Protein AF-A0A5N9GVP5-F1 (afdb_monomer_lite)

pLDDT: mean 80.56, std 13.74, range [31.98, 97.44]

Foldseek 3Di:
DPDDPDDPDDDPPDDDDPVCVVVVVVVVVVVVQVVCVVVVNHDPCVPPVLVVQFDDDDDDDPDPDPVVCCVVPVVSVDGDGD

Radius of gyration: 18.17 Å; chains: 1; bounding box: 39×24×46 Å

Sequence (82 aa):
MTLSMGLISNREGEHLGTSDKAIITARRRLIQMARDLQEGIEPYAATHGDLYKVRGIDFIAPEHDFFDFLESHGELGVAQTY

Structure (mmCIF, N/CA/C/O backbone):
data_AF-A0A5N9GVP5-F1
#
_entry.id   AF-A0A5N9GVP5-F1
#
loop_
_atom_site.group_PDB
_atom_site.id
_atom_site.type_symbol
_atom_site.label_atom_id
_atom_site.label_alt_id
_atom_site.label_comp_id
_atom_site.label_asym_id
_atom_site.label_entity_id
_atom_site.label_seq_id
_atom_site.pdbx_PDB_ins_code
_atom_site.Cartn_x
_atom_site.Cartn_y
_atom_site.Cartn_z
_atom_site.occupancy
_atom_site.B_iso_or_equiv
_atom_site.auth_seq_id
_atom_site.auth_comp_id
_atom_site.auth_asym_id
_atom_site.auth_atom_id
_atom_site.pdbx_PDB_model_num
ATOM 1 N N . MET A 1 1 ? 20.585 -7.875 2.872 1.00 31.98 1 MET A N 1
ATOM 2 C CA . MET A 1 1 ? 19.624 -8.175 3.952 1.00 31.98 1 MET A CA 1
ATOM 3 C C . MET A 1 1 ? 18.643 -7.018 4.036 1.00 31.98 1 MET A C 1
ATOM 5 O O . MET A 1 1 ? 19.029 -5.943 4.472 1.00 31.98 1 MET A O 1
ATOM 9 N N . THR A 1 2 ? 17.418 -7.188 3.551 1.00 39.81 2 THR A N 1
ATOM 10 C CA . THR A 1 2 ? 16.341 -6.209 3.738 1.00 39.81 2 THR A CA 1
ATOM 11 C C . THR A 1 2 ? 15.809 -6.385 5.153 1.00 39.81 2 THR A C 1
ATOM 13 O O . THR A 1 2 ? 15.048 -7.308 5.431 1.00 39.81 2 THR A O 1
ATOM 16 N N . LEU A 1 3 ? 16.267 -5.546 6.081 1.00 41.38 3 LEU A N 1
ATOM 17 C CA . LEU A 1 3 ? 15.625 -5.437 7.386 1.00 41.38 3 LEU A CA 1
ATOM 18 C C . LEU A 1 3 ? 14.218 -4.888 7.133 1.00 41.38 3 LEU A C 1
ATOM 20 O O . LEU A 1 3 ? 14.066 -3.796 6.586 1.00 41.38 3 LEU A O 1
ATOM 24 N N . SER A 1 4 ? 13.185 -5.664 7.467 1.00 59.62 4 SER A N 1
ATOM 25 C CA . SER A 1 4 ? 11.826 -5.128 7.489 1.00 59.62 4 SER A CA 1
ATOM 26 C C . SER A 1 4 ? 11.766 -3.997 8.520 1.00 59.62 4 SER A C 1
ATOM 28 O O . SER A 1 4 ? 12.586 -3.932 9.438 1.00 59.62 4 SER A O 1
ATOM 30 N N . MET A 1 5 ? 10.790 -3.100 8.393 1.00 65.94 5 MET A N 1
ATOM 31 C CA . MET A 1 5 ? 10.612 -1.959 9.298 1.00 65.94 5 MET A CA 1
ATOM 32 C C . MET A 1 5 ? 10.342 -2.351 10.766 1.00 65.94 5 MET A C 1
ATOM 34 O O . MET A 1 5 ? 10.072 -1.465 11.563 1.00 65.94 5 MET A O 1
ATOM 38 N N . GLY A 1 6 ? 10.440 -3.620 11.168 1.00 64.75 6 GLY A N 1
ATOM 39 C CA . GLY A 1 6 ? 10.221 -4.061 12.543 1.00 64.75 6 GLY A CA 1
ATOM 40 C C .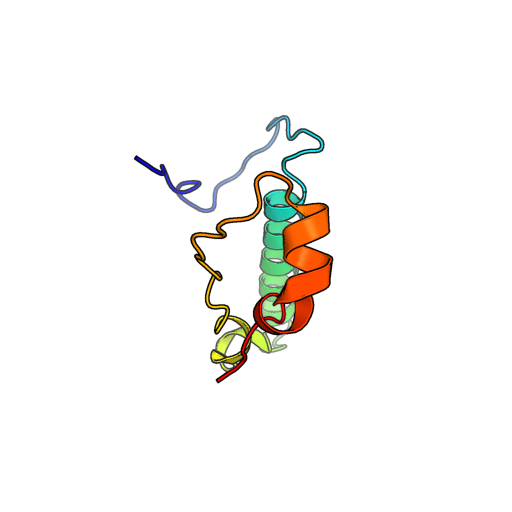 GLY A 1 6 ? 8.751 -3.981 12.956 1.00 64.75 6 GLY A C 1
ATOM 41 O O . GLY A 1 6 ? 7.855 -3.846 12.124 1.00 64.75 6 GLY A O 1
ATOM 42 N N . LEU A 1 7 ? 8.499 -4.098 14.259 1.00 63.12 7 LEU A N 1
ATOM 43 C CA . LEU A 1 7 ? 7.149 -4.072 14.823 1.00 63.12 7 LEU A CA 1
ATOM 44 C C . LEU A 1 7 ? 6.458 -2.716 14.583 1.00 63.12 7 LEU A C 1
ATOM 46 O O . LEU A 1 7 ? 7.105 -1.663 14.520 1.00 63.12 7 LEU A O 1
ATOM 50 N N . ILE A 1 8 ? 5.124 -2.744 14.494 1.00 67.88 8 ILE A N 1
ATOM 51 C CA . ILE A 1 8 ? 4.299 -1.534 14.558 1.00 67.88 8 ILE A CA 1
ATOM 52 C C . ILE A 1 8 ? 4.400 -1.006 15.992 1.00 67.88 8 ILE A C 1
ATOM 54 O O . ILE A 1 8 ? 3.836 -1.581 16.919 1.00 67.88 8 ILE A O 1
ATOM 58 N N . SER A 1 9 ? 5.169 0.062 16.174 1.00 76.56 9 SER A N 1
ATOM 59 C CA . SER A 1 9 ? 5.460 0.678 17.468 1.00 76.56 9 SER A CA 1
ATOM 60 C C . SER A 1 9 ? 5.246 2.186 17.402 1.00 76.56 9 SER A C 1
ATOM 62 O O . SER A 1 9 ? 5.153 2.762 16.315 1.00 76.56 9 SER A O 1
ATOM 64 N N . ASN A 1 10 ? 5.232 2.844 18.564 1.00 76.44 10 ASN A N 1
ATOM 65 C CA . ASN A 1 10 ? 5.399 4.293 18.611 1.00 76.44 10 ASN A CA 1
ATOM 66 C C . ASN A 1 10 ? 6.744 4.678 17.954 1.00 76.44 10 ASN A C 1
ATOM 68 O O . ASN A 1 10 ? 7.753 4.002 18.168 1.00 76.44 10 ASN A O 1
ATOM 72 N N . ARG A 1 11 ? 6.728 5.723 17.120 1.00 80.50 11 ARG A N 1
ATOM 73 C CA . ARG A 1 11 ? 7.861 6.240 16.326 1.00 80.50 11 ARG A CA 1
ATOM 74 C C . ARG A 1 11 ? 7.926 7.764 16.355 1.00 80.50 11 ARG A C 1
ATOM 76 O O . ARG A 1 11 ? 8.320 8.409 15.386 1.00 80.50 11 ARG A O 1
ATOM 83 N N . GLU A 1 12 ? 7.475 8.340 17.459 1.00 79.88 12 GLU A N 1
ATOM 84 C CA . GLU A 1 12 ? 7.624 9.762 17.728 1.00 79.88 12 GLU A CA 1
ATOM 85 C C . GLU A 1 12 ? 9.096 10.186 17.568 1.00 79.88 12 GLU A C 1
ATOM 87 O O . GLU A 1 12 ? 10.000 9.527 18.079 1.00 79.88 12 GLU A O 1
ATOM 92 N N . GLY A 1 13 ? 9.339 11.247 16.794 1.00 82.25 13 GLY A N 1
ATOM 93 C CA . GLY A 1 13 ? 10.689 11.728 16.480 1.00 82.25 13 GLY A CA 1
ATOM 94 C C . GLY A 1 13 ? 11.397 11.035 15.306 1.00 82.25 13 GLY A C 1
ATOM 95 O O . GLY A 1 13 ? 12.539 11.377 15.015 1.00 82.25 13 GLY A O 1
ATOM 96 N N . GLU A 1 14 ? 10.762 10.095 14.596 1.00 87.69 14 GLU A N 1
ATOM 97 C CA . GLU A 1 14 ? 11.346 9.525 13.372 1.00 87.69 14 GLU A CA 1
ATOM 98 C C . GLU A 1 14 ? 11.414 10.582 12.252 1.00 87.69 14 GLU A C 1
ATOM 100 O O . GLU A 1 14 ? 10.404 11.165 11.850 1.00 87.69 14 GLU A O 1
ATOM 105 N N . HIS A 1 15 ? 12.618 10.818 11.725 1.00 89.25 15 HIS A N 1
ATOM 106 C CA . HIS A 1 15 ? 12.862 11.771 10.643 1.00 89.25 15 HIS A CA 1
ATOM 107 C C . HIS A 1 15 ? 12.810 11.069 9.283 1.00 89.25 15 HIS A C 1
ATOM 109 O O . HIS A 1 15 ? 13.794 10.479 8.845 1.00 89.25 15 HIS A O 1
ATOM 115 N N . LEU A 1 16 ? 11.656 11.141 8.618 1.00 88.00 16 LEU A N 1
ATOM 116 C CA . LEU A 1 16 ? 11.456 10.594 7.274 1.00 88.00 16 LEU A CA 1
ATOM 117 C C . LEU A 1 16 ? 11.752 11.651 6.201 1.00 88.00 16 LEU A C 1
ATOM 119 O O . LEU A 1 16 ? 11.272 12.785 6.280 1.00 88.00 16 LEU A O 1
ATOM 123 N N . GLY A 1 17 ? 12.538 11.268 5.199 1.00 89.69 17 GLY A N 1
ATOM 124 C CA . GLY A 1 17 ? 12.887 12.094 4.049 1.00 89.69 17 GLY A CA 1
ATOM 125 C C . GLY A 1 17 ? 11.874 11.989 2.906 1.00 89.69 17 GLY A C 1
ATOM 126 O O . GLY A 1 17 ? 10.880 11.264 2.964 1.00 89.69 17 GLY A O 1
ATOM 127 N N . THR A 1 18 ? 12.138 12.700 1.810 1.00 89.38 18 THR A N 1
ATOM 128 C CA . THR A 1 18 ? 11.283 12.684 0.608 1.00 89.38 18 THR A CA 1
ATOM 129 C C . THR A 1 18 ? 11.198 11.299 -0.042 1.00 89.38 18 THR A C 1
ATOM 131 O O . THR A 1 18 ? 10.139 10.925 -0.551 1.00 89.38 18 THR A O 1
ATOM 134 N N . SER A 1 19 ? 12.276 10.514 0.030 1.00 89.25 19 SER A N 1
ATOM 135 C CA . SER A 1 19 ? 12.339 9.137 -0.476 1.00 89.25 19 SER A CA 1
ATOM 136 C C . SER A 1 19 ? 11.447 8.157 0.300 1.00 89.25 19 SER A C 1
ATOM 138 O O . SER A 1 19 ? 11.052 7.130 -0.245 1.00 89.25 19 SER A O 1
ATOM 140 N N . ASP A 1 20 ? 11.032 8.488 1.528 1.00 88.38 20 ASP A N 1
ATOM 141 C CA . ASP A 1 20 ? 10.224 7.612 2.393 1.00 88.38 20 ASP A CA 1
ATOM 142 C C . ASP A 1 20 ? 8.710 7.714 2.131 1.00 88.38 20 ASP A C 1
ATOM 144 O O . ASP A 1 20 ? 7.879 7.232 2.910 1.00 88.38 20 ASP A O 1
ATOM 148 N N . LYS A 1 21 ? 8.310 8.330 1.013 1.00 90.12 21 LYS A N 1
ATOM 149 C CA . LYS A 1 21 ? 6.903 8.576 0.658 1.00 90.12 21 LYS A CA 1
ATOM 150 C C . LYS A 1 21 ? 6.037 7.312 0.697 1.00 90.12 21 LYS A C 1
ATOM 152 O O . LYS A 1 21 ? 4.876 7.377 1.116 1.00 90.12 21 LYS A O 1
ATOM 157 N N . ALA A 1 22 ? 6.589 6.167 0.295 1.00 86.06 22 ALA A N 1
ATOM 158 C CA . ALA A 1 22 ? 5.891 4.883 0.339 1.00 86.06 22 ALA A CA 1
ATOM 159 C C . ALA A 1 22 ? 5.565 4.461 1.782 1.00 86.06 22 ALA A C 1
ATOM 161 O O . ALA A 1 22 ? 4.419 4.116 2.075 1.00 86.06 22 ALA A O 1
ATOM 162 N N . ILE A 1 23 ? 6.532 4.577 2.699 1.00 86.44 23 ILE A N 1
ATOM 163 C CA . ILE A 1 23 ? 6.364 4.251 4.124 1.00 86.44 23 ILE A CA 1
ATOM 164 C C . ILE A 1 23 ? 5.320 5.173 4.754 1.00 86.44 23 ILE A C 1
ATOM 166 O O . ILE A 1 23 ? 4.390 4.701 5.412 1.00 86.44 23 ILE A O 1
ATOM 170 N N . ILE A 1 24 ? 5.430 6.482 4.506 1.00 88.00 24 ILE A N 1
ATOM 171 C CA . ILE A 1 24 ? 4.483 7.485 5.015 1.00 88.00 24 ILE A CA 1
ATOM 172 C C . ILE A 1 24 ? 3.056 7.149 4.567 1.00 88.00 24 ILE A C 1
ATOM 174 O O . ILE A 1 24 ? 2.120 7.161 5.370 1.00 88.00 24 ILE A O 1
ATOM 178 N N . THR A 1 25 ? 2.884 6.824 3.286 1.00 90.56 25 THR A N 1
ATOM 179 C CA . THR A 1 25 ? 1.570 6.521 2.707 1.00 90.56 25 THR A CA 1
ATOM 180 C C . THR A 1 25 ? 0.995 5.223 3.268 1.00 90.56 25 THR A C 1
ATOM 182 O O . THR A 1 25 ? -0.164 5.200 3.683 1.00 90.56 25 THR A O 1
ATOM 185 N N . ALA A 1 26 ? 1.801 4.160 3.333 1.00 89.00 26 ALA A N 1
ATOM 186 C CA . ALA A 1 26 ? 1.380 2.873 3.876 1.00 89.00 26 ALA A CA 1
ATOM 187 C C . ALA A 1 26 ? 0.925 3.001 5.337 1.00 89.00 26 ALA A C 1
ATOM 189 O O . ALA A 1 26 ? -0.153 2.526 5.692 1.00 89.00 26 ALA A O 1
ATOM 190 N N . ARG A 1 27 ? 1.689 3.717 6.173 1.00 88.44 27 ARG A N 1
ATOM 191 C CA . ARG A 1 27 ? 1.339 3.914 7.587 1.00 88.44 27 ARG A CA 1
ATOM 192 C C . ARG A 1 27 ? 0.050 4.703 7.772 1.00 88.44 27 ARG A C 1
ATOM 194 O O . ARG A 1 27 ? -0.783 4.302 8.578 1.00 88.44 27 ARG A O 1
ATOM 201 N N . ARG A 1 28 ? -0.153 5.784 7.010 1.00 89.56 28 ARG A N 1
ATOM 202 C CA . ARG A 1 28 ? -1.413 6.549 7.054 1.00 89.56 28 ARG A CA 1
ATOM 203 C C . ARG A 1 28 ? -2.618 5.665 6.732 1.00 89.56 28 ARG A C 1
ATOM 205 O O . ARG A 1 28 ? -3.617 5.740 7.437 1.00 89.56 28 ARG A O 1
ATOM 212 N N . ARG A 1 29 ? -2.502 4.797 5.720 1.00 91.62 29 ARG A N 1
ATOM 213 C CA . ARG A 1 29 ? -3.562 3.844 5.353 1.00 91.62 29 ARG A CA 1
ATOM 214 C C . ARG A 1 29 ? -3.831 2.826 6.461 1.00 91.62 29 ARG A C 1
ATOM 216 O O . ARG A 1 29 ? -4.985 2.630 6.812 1.00 91.62 29 ARG A O 1
ATOM 223 N N . LEU 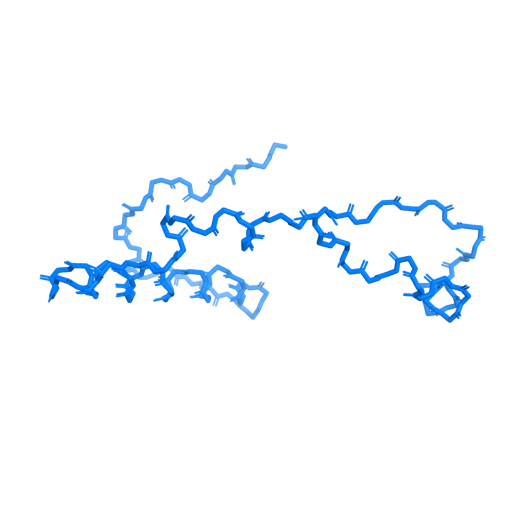A 1 30 ? -2.791 2.224 7.041 1.00 90.56 30 LEU A N 1
ATOM 224 C CA . LEU A 1 30 ? -2.939 1.255 8.136 1.00 90.56 30 LEU A CA 1
ATOM 225 C C . LEU A 1 30 ? -3.615 1.871 9.370 1.00 90.56 30 LEU A C 1
ATOM 227 O O . LEU A 1 30 ? -4.512 1.258 9.938 1.00 90.56 30 LEU A O 1
ATOM 231 N N . ILE A 1 31 ? -3.223 3.090 9.756 1.00 90.81 31 ILE A N 1
ATOM 232 C CA . ILE A 1 31 ? -3.839 3.807 10.884 1.00 90.81 31 ILE A CA 1
ATOM 233 C C . ILE A 1 31 ? -5.313 4.098 10.602 1.00 90.81 31 ILE A C 1
ATOM 235 O O . ILE A 1 31 ? -6.142 3.927 11.492 1.00 90.81 31 ILE A O 1
ATOM 239 N N . GLN A 1 32 ? -5.644 4.526 9.381 1.00 92.75 32 GLN A N 1
ATOM 240 C CA . GLN A 1 32 ? -7.033 4.778 9.013 1.00 92.75 32 GLN A CA 1
ATOM 241 C C . GLN A 1 32 ? -7.863 3.492 9.070 1.00 92.75 32 GLN A C 1
ATOM 243 O O . GLN A 1 32 ? -8.879 3.478 9.746 1.00 92.75 32 GLN A O 1
ATOM 248 N N . MET A 1 33 ? -7.382 2.395 8.477 1.00 94.25 33 MET A N 1
ATOM 249 C CA . MET A 1 33 ? -8.077 1.102 8.521 1.00 94.25 33 MET A CA 1
ATOM 250 C C . MET A 1 33 ? -8.280 0.591 9.952 1.00 94.25 33 MET A C 1
ATOM 252 O O . MET A 1 33 ? -9.319 0.018 10.254 1.00 94.25 33 MET A O 1
ATOM 256 N N . ALA A 1 34 ? -7.317 0.815 10.850 1.00 92.69 34 ALA A N 1
ATOM 257 C CA . ALA A 1 34 ? -7.476 0.460 12.257 1.00 92.69 34 ALA A CA 1
ATOM 258 C C . ALA A 1 34 ? -8.571 1.291 12.951 1.00 92.69 34 ALA A C 1
ATOM 260 O O . ALA A 1 34 ? -9.314 0.747 13.761 1.00 92.69 34 ALA A O 1
ATOM 261 N N . ARG A 1 35 ? -8.683 2.588 12.632 1.00 93.56 35 ARG A N 1
ATOM 262 C CA . ARG A 1 35 ? -9.761 3.458 13.138 1.00 93.56 35 ARG A CA 1
ATOM 263 C C . ARG A 1 35 ? -11.117 3.059 12.569 1.00 93.56 35 ARG A C 1
ATOM 265 O O . ARG A 1 35 ? -12.068 2.937 13.324 1.00 93.56 35 ARG A O 1
ATOM 272 N N . ASP A 1 36 ? -11.185 2.806 11.268 1.00 95.44 36 ASP A N 1
ATOM 273 C CA . ASP A 1 36 ? -12.410 2.364 10.600 1.00 95.44 36 ASP A CA 1
ATOM 274 C C . ASP A 1 36 ? -12.914 1.058 11.230 1.00 95.44 36 ASP A C 1
ATOM 276 O O . ASP A 1 36 ? -14.082 0.957 11.602 1.00 95.44 36 ASP A O 1
ATOM 280 N N . LEU A 1 37 ? -12.007 0.106 11.474 1.00 95.81 37 LEU A N 1
ATOM 281 C CA . LEU A 1 37 ? -12.334 -1.152 12.140 1.00 95.81 37 LEU A CA 1
ATOM 282 C C . LEU A 1 37 ? -12.845 -0.945 13.576 1.00 95.81 37 LEU A C 1
ATO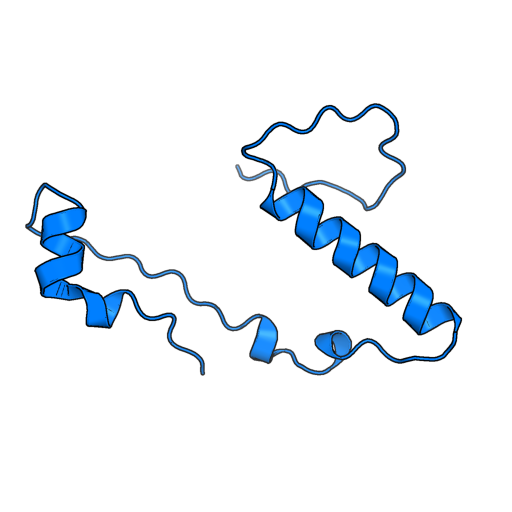M 284 O O . LEU A 1 37 ? -13.759 -1.649 14.000 1.00 95.81 37 LEU A O 1
ATOM 288 N N . GLN A 1 38 ? -12.295 0.020 14.325 1.00 96.56 38 GLN A N 1
ATOM 289 C CA . GLN A 1 38 ? -12.792 0.371 15.666 1.00 96.56 38 GLN A CA 1
ATOM 290 C C . GLN A 1 38 ? -14.237 0.888 15.639 1.00 96.56 38 GLN A C 1
ATOM 292 O O . GLN A 1 38 ? -14.996 0.600 16.560 1.00 96.56 38 GLN A O 1
ATOM 297 N N . GLU A 1 39 ? -14.627 1.582 14.571 1.00 97.38 39 GLU A N 1
ATOM 298 C CA . GLU A 1 39 ? -15.999 2.052 14.332 1.00 97.38 39 GLU A CA 1
ATOM 299 C C . GLU A 1 39 ? -16.898 0.976 13.682 1.00 97.38 39 GLU A C 1
ATOM 301 O O . GLU A 1 39 ? -18.043 1.244 13.319 1.00 97.38 39 GLU A O 1
ATOM 306 N N . GLY A 1 40 ? -16.398 -0.257 13.528 1.00 97.06 40 GLY A N 1
ATOM 307 C CA . GLY A 1 40 ? -17.131 -1.383 12.940 1.00 97.06 40 GLY A CA 1
ATOM 308 C C . GLY A 1 40 ? -17.155 -1.403 11.408 1.00 97.06 40 GLY A C 1
ATOM 309 O O . GLY A 1 40 ? -17.931 -2.155 10.819 1.00 97.06 40 GLY A O 1
ATOM 310 N N . ILE A 1 41 ? -16.324 -0.593 10.750 1.00 97.44 41 ILE A N 1
ATOM 311 C CA . ILE A 1 41 ? -16.179 -0.560 9.293 1.00 97.44 41 ILE A CA 1
ATOM 312 C C . ILE A 1 41 ? -15.025 -1.486 8.899 1.00 97.44 41 ILE A C 1
ATOM 314 O O . ILE A 1 41 ? -13.853 -1.171 9.103 1.00 97.44 41 ILE A O 1
ATOM 318 N N . GLU A 1 42 ? -15.355 -2.635 8.310 1.00 95.69 42 GLU A N 1
ATOM 319 C CA . GLU A 1 42 ? -14.353 -3.625 7.907 1.00 95.69 42 GLU A CA 1
ATOM 320 C C . GLU A 1 42 ? -13.432 -3.076 6.796 1.00 95.69 42 GLU A C 1
ATOM 322 O O . GLU A 1 42 ? -13.921 -2.615 5.755 1.00 95.69 42 GLU A O 1
ATOM 327 N N . PRO A 1 43 ? -12.096 -3.143 6.951 1.00 94.56 43 PRO A N 1
ATOM 328 C CA . PRO A 1 43 ? -11.175 -2.698 5.916 1.00 94.56 43 PRO A CA 1
ATOM 329 C C . PRO A 1 43 ? -11.283 -3.550 4.649 1.00 94.56 43 PRO A C 1
ATOM 331 O O . PRO A 1 43 ? -11.005 -4.747 4.667 1.00 94.56 43 PRO A O 1
ATOM 334 N N . TYR A 1 44 ? -11.571 -2.913 3.510 1.00 91.94 44 TYR A N 1
ATOM 335 C CA . TYR A 1 44 ? -11.664 -3.585 2.205 1.00 91.94 44 TYR A CA 1
ATOM 336 C C . TYR A 1 44 ? -10.449 -4.483 1.918 1.00 91.94 44 TYR A C 1
ATOM 338 O O . TYR A 1 44 ? -10.582 -5.628 1.496 1.00 91.94 44 TYR A O 1
ATOM 346 N N . ALA A 1 45 ? -9.244 -4.006 2.230 1.00 90.56 45 ALA A N 1
ATOM 347 C CA . ALA A 1 45 ? -8.017 -4.730 1.931 1.00 90.56 45 ALA A CA 1
ATOM 348 C C . ALA A 1 45 ? -7.808 -6.024 2.749 1.00 90.56 45 ALA A C 1
ATOM 350 O O . ALA A 1 45 ? -6.969 -6.837 2.369 1.00 90.56 45 ALA A O 1
ATOM 351 N N . ALA A 1 46 ? -8.562 -6.249 3.834 1.00 90.81 46 ALA A N 1
ATOM 352 C CA . ALA A 1 46 ? -8.450 -7.463 4.648 1.00 90.81 46 ALA A CA 1
ATOM 353 C C . ALA A 1 46 ? -8.926 -8.727 3.907 1.00 90.81 46 ALA A C 1
ATOM 355 O O . ALA A 1 46 ? -8.433 -9.822 4.172 1.00 90.81 46 ALA A O 1
ATOM 356 N N . THR A 1 47 ? -9.855 -8.573 2.959 1.00 92.62 47 THR A N 1
ATOM 357 C CA . THR A 1 47 ? -10.464 -9.679 2.196 1.00 92.62 47 THR A CA 1
ATOM 358 C C . THR A 1 47 ? -10.166 -9.629 0.695 1.00 92.62 47 THR A C 1
ATOM 360 O O . THR A 1 47 ? -10.440 -10.595 -0.013 1.00 92.62 47 THR A O 1
ATOM 363 N N . HIS A 1 48 ? -9.541 -8.551 0.215 1.00 91.50 48 HIS A N 1
ATOM 364 C CA . HIS A 1 48 ? -9.225 -8.324 -1.199 1.00 91.50 48 HIS A CA 1
ATOM 365 C C . HIS A 1 48 ? -7.721 -8.475 -1.445 1.00 91.50 48 HIS A C 1
ATOM 367 O O . HIS A 1 48 ? -6.978 -7.508 -1.625 1.00 91.50 48 HIS A O 1
ATOM 373 N N . GLY A 1 49 ? -7.254 -9.728 -1.403 1.00 86.31 49 GLY A N 1
ATOM 374 C CA . GLY A 1 49 ? -5.843 -10.071 -1.611 1.00 86.31 49 GLY A CA 1
ATOM 375 C C . GLY A 1 49 ? -5.315 -9.716 -3.008 1.00 86.31 49 GLY A C 1
ATOM 376 O O . GLY A 1 49 ? -4.109 -9.556 -3.195 1.00 86.31 49 GLY A O 1
ATOM 377 N N . ASP A 1 50 ? -6.211 -9.547 -3.981 1.00 86.88 50 ASP A N 1
ATOM 378 C CA . ASP A 1 50 ? -5.932 -9.062 -5.334 1.00 86.88 50 ASP A CA 1
ATOM 379 C C . ASP A 1 50 ? -5.236 -7.695 -5.358 1.00 86.88 50 ASP A C 1
ATOM 381 O O . ASP A 1 50 ? -4.365 -7.476 -6.199 1.00 86.88 50 ASP A O 1
ATOM 385 N N . LEU A 1 51 ? -5.493 -6.835 -4.366 1.00 86.38 51 LEU A N 1
ATOM 386 C CA . LEU A 1 51 ? -4.821 -5.539 -4.209 1.00 86.38 51 LEU A CA 1
ATOM 387 C C . LEU A 1 51 ? -3.297 -5.639 -4.061 1.00 86.38 51 LEU A C 1
ATOM 389 O O . LEU A 1 51 ? -2.587 -4.658 -4.285 1.00 86.38 51 LEU A O 1
ATOM 393 N N . TYR A 1 52 ? -2.793 -6.803 -3.651 1.00 84.38 52 TYR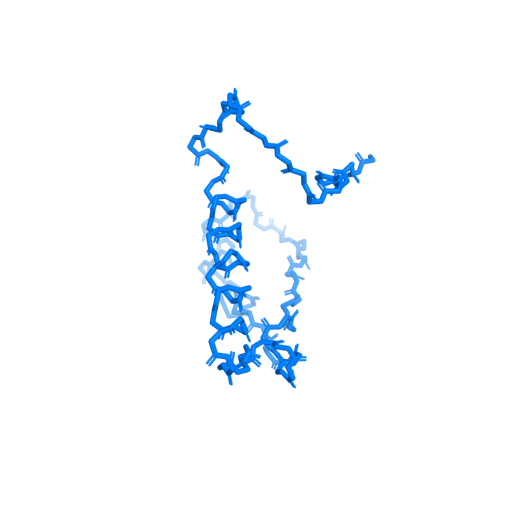 A N 1
ATOM 394 C CA . TYR A 1 52 ? -1.376 -7.039 -3.384 1.00 84.38 52 TYR A CA 1
ATOM 395 C C . TYR A 1 52 ? -0.696 -7.885 -4.463 1.00 84.38 52 TYR A C 1
ATOM 397 O O . TYR A 1 52 ? 0.493 -8.184 -4.350 1.00 84.38 52 TYR A O 1
ATOM 405 N N . LYS A 1 53 ? -1.416 -8.259 -5.528 1.00 81.31 53 LYS A N 1
ATOM 406 C CA . LYS A 1 53 ? -0.890 -9.055 -6.644 1.00 81.31 53 LYS A CA 1
ATOM 407 C C . LYS A 1 53 ? -0.071 -8.200 -7.618 1.00 81.31 53 LYS A C 1
ATOM 409 O O . LYS A 1 53 ? -0.362 -8.145 -8.808 1.00 81.31 53 LYS A O 1
ATOM 414 N N . VAL A 1 54 ? 0.968 -7.536 -7.119 1.00 75.31 54 VAL A N 1
ATOM 415 C CA . VAL A 1 54 ? 1.924 -6.808 -7.960 1.00 75.31 54 VAL A CA 1
ATOM 416 C C . VAL A 1 54 ? 3.149 -7.688 -8.171 1.00 75.31 54 VAL A C 1
ATOM 418 O O . VAL A 1 54 ? 3.875 -7.991 -7.225 1.00 75.31 54 VAL A O 1
ATOM 421 N N . ARG A 1 55 ? 3.397 -8.102 -9.417 1.00 72.81 55 ARG A N 1
ATOM 422 C CA . ARG A 1 55 ? 4.667 -8.719 -9.807 1.00 72.81 55 ARG A CA 1
ATOM 423 C C . ARG A 1 55 ? 5.595 -7.621 -10.316 1.00 72.81 55 ARG A C 1
ATOM 425 O O . ARG A 1 55 ? 5.264 -6.937 -11.278 1.00 72.81 55 ARG A O 1
ATOM 432 N N . GLY A 1 56 ? 6.750 -7.468 -9.671 1.00 71.06 56 GLY A N 1
ATOM 433 C CA . GLY A 1 56 ? 7.823 -6.641 -10.214 1.00 71.06 56 GLY A CA 1
ATOM 434 C C . GLY A 1 56 ? 8.279 -7.205 -11.556 1.00 71.06 56 GLY A C 1
ATOM 435 O O . GLY A 1 56 ? 8.456 -8.418 -11.685 1.00 71.06 56 GLY A O 1
ATOM 436 N N . ILE A 1 57 ? 8.427 -6.335 -12.548 1.00 71.38 57 ILE A N 1
ATOM 437 C CA . ILE A 1 57 ? 9.036 -6.702 -13.823 1.00 71.38 57 ILE A CA 1
ATOM 438 C C . ILE A 1 57 ? 10.547 -6.694 -13.617 1.00 71.38 57 ILE A C 1
ATOM 440 O O . ILE A 1 57 ? 11.098 -5.726 -13.096 1.00 71.38 57 ILE A O 1
ATOM 444 N N . ASP A 1 58 ? 11.186 -7.787 -14.009 1.00 74.56 58 ASP A N 1
ATOM 445 C CA . ASP A 1 58 ? 12.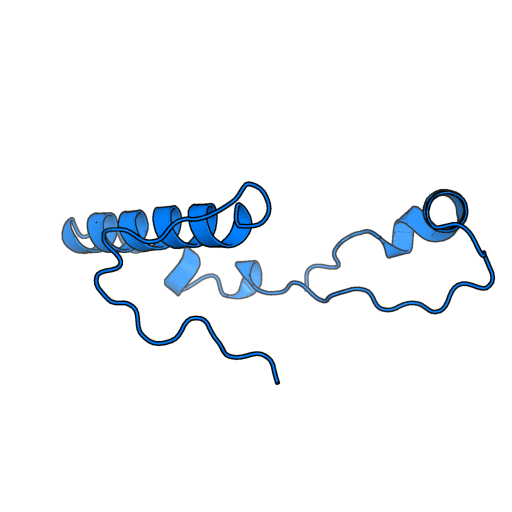633 -7.886 -14.134 1.00 74.56 58 ASP A CA 1
ATOM 446 C C . ASP A 1 58 ? 12.926 -8.279 -15.582 1.00 74.56 58 ASP A C 1
ATOM 448 O O . ASP A 1 58 ? 12.396 -9.279 -16.078 1.00 74.56 58 ASP A O 1
ATOM 452 N N . PHE A 1 59 ? 13.681 -7.440 -16.284 1.00 74.50 59 PHE A N 1
ATOM 453 C CA . PHE A 1 59 ? 13.967 -7.602 -17.702 1.00 74.50 59 PHE A CA 1
ATOM 454 C C . PHE A 1 59 ? 15.396 -7.158 -17.994 1.00 74.50 59 PHE A C 1
ATOM 456 O O . PHE A 1 59 ? 15.819 -6.075 -17.591 1.00 74.50 59 PHE A O 1
ATOM 463 N N . ILE A 1 60 ? 16.130 -7.995 -18.724 1.00 80.75 60 ILE A N 1
ATOM 464 C CA . ILE A 1 60 ? 17.464 -7.664 -19.218 1.00 80.75 60 ILE A CA 1
ATOM 465 C C . ILE A 1 60 ? 17.295 -7.134 -20.639 1.00 80.75 60 ILE A C 1
ATOM 467 O O . ILE A 1 60 ? 17.065 -7.906 -21.570 1.00 80.75 60 ILE A O 1
ATOM 471 N N . ALA A 1 61 ? 17.393 -5.815 -20.776 1.00 80.50 61 ALA A N 1
ATOM 472 C CA . ALA A 1 61 ? 17.301 -5.119 -22.049 1.00 80.50 61 ALA A CA 1
ATOM 473 C C . ALA A 1 61 ? 18.675 -5.046 -22.743 1.00 80.50 61 ALA A C 1
ATOM 475 O O . ALA A 1 61 ? 19.683 -4.825 -22.065 1.00 80.50 61 ALA A O 1
ATOM 476 N N . PRO A 1 62 ? 18.753 -5.239 -24.072 1.00 83.25 62 PRO A N 1
ATOM 477 C CA . PRO A 1 62 ? 19.953 -4.908 -24.840 1.00 83.25 62 PRO A CA 1
ATOM 478 C C . PRO A 1 62 ? 20.187 -3.392 -24.942 1.00 83.25 62 PRO A C 1
ATOM 480 O O . PRO A 1 62 ? 21.319 -2.968 -25.178 1.00 83.25 62 PRO A O 1
ATOM 483 N N . GLU A 1 63 ? 19.140 -2.580 -24.777 1.00 84.50 63 GLU A N 1
ATOM 484 C CA . GLU A 1 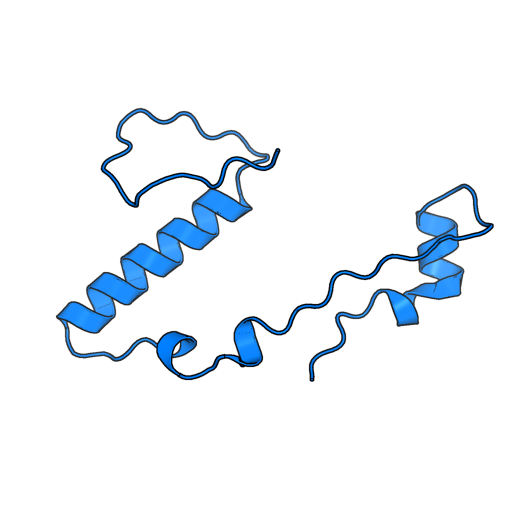63 ? 19.229 -1.126 -24.704 1.00 84.50 63 GLU A CA 1
ATOM 485 C C . GLU A 1 63 ? 20.027 -0.676 -23.474 1.00 84.50 63 GLU A C 1
ATOM 487 O O . GLU A 1 63 ? 19.875 -1.201 -22.370 1.00 84.50 63 GLU A O 1
ATOM 492 N N . HIS A 1 64 ? 20.886 0.328 -23.660 1.00 80.06 64 HIS A N 1
ATOM 493 C CA . HIS A 1 64 ? 21.692 0.874 -22.569 1.00 80.06 64 HIS A CA 1
ATOM 494 C C . HIS A 1 64 ? 20.916 1.902 -21.729 1.00 80.06 64 HIS A C 1
ATOM 496 O O . HIS A 1 64 ? 21.182 2.032 -20.531 1.00 80.06 64 HIS A O 1
ATOM 502 N N . ASP A 1 65 ? 19.978 2.625 -22.349 1.00 84.75 65 ASP A N 1
ATOM 503 C CA . ASP A 1 65 ? 19.190 3.675 -21.710 1.00 84.75 65 ASP A CA 1
ATOM 504 C C . ASP A 1 65 ? 17.776 3.195 -21.348 1.00 84.75 65 ASP A C 1
ATOM 506 O O . ASP A 1 65 ? 17.127 2.448 -22.082 1.00 84.75 65 ASP A O 1
ATOM 510 N N . PHE A 1 66 ? 17.296 3.631 -20.183 1.00 79.19 66 PHE A N 1
ATOM 511 C CA . PHE A 1 66 ? 15.996 3.227 -19.654 1.00 79.19 66 PHE A CA 1
ATOM 512 C C . PHE A 1 66 ? 14.818 3.816 -20.441 1.00 79.19 66 PHE A C 1
ATOM 514 O O . PHE A 1 66 ? 13.771 3.176 -20.529 1.00 79.19 66 PHE A O 1
ATOM 521 N N . PHE A 1 67 ? 14.960 5.017 -21.008 1.00 82.62 67 PHE A N 1
ATOM 522 C CA . PHE A 1 67 ? 13.903 5.628 -21.810 1.00 82.62 67 PHE A CA 1
ATOM 523 C C . PHE A 1 67 ? 13.743 4.911 -23.149 1.00 82.62 67 PHE A C 1
ATOM 525 O O . PHE A 1 67 ? 12.609 4.621 -23.523 1.00 82.62 67 PHE A O 1
ATOM 532 N N . ASP A 1 68 ? 14.850 4.535 -23.794 1.00 83.69 68 ASP A N 1
ATOM 533 C CA . ASP A 1 68 ? 14.829 3.737 -25.026 1.00 83.69 68 ASP A CA 1
ATOM 534 C C . ASP A 1 68 ? 14.146 2.381 -24.785 1.00 83.69 68 ASP A C 1
ATOM 536 O O . ASP A 1 68 ? 13.282 1.971 -25.558 1.00 83.69 68 ASP A O 1
ATOM 540 N N . PHE A 1 69 ? 14.458 1.725 -23.657 1.00 81.38 69 PHE A N 1
ATOM 541 C CA . PHE A 1 69 ? 13.773 0.503 -23.228 1.00 81.38 69 PHE A CA 1
ATOM 542 C C . PHE A 1 69 ? 12.262 0.709 -23.037 1.00 81.38 69 PHE A C 1
ATOM 544 O O . PHE A 1 69 ? 11.466 -0.124 -23.467 1.00 81.38 69 PHE A O 1
ATOM 551 N N . LEU A 1 70 ? 11.837 1.796 -22.385 1.00 82.12 70 LEU A N 1
ATOM 552 C CA . LEU A 1 70 ? 10.412 2.072 -22.180 1.00 82.12 70 LEU A CA 1
ATOM 553 C C . LEU A 1 70 ? 9.677 2.383 -23.488 1.00 82.12 70 LEU A C 1
ATOM 555 O O . LEU A 1 70 ? 8.496 2.061 -23.599 1.00 82.12 70 LEU A O 1
ATOM 559 N N . GLU A 1 71 ? 10.343 2.998 -24.462 1.00 83.81 71 GLU A N 1
ATOM 560 C CA . GLU A 1 71 ? 9.757 3.259 -25.776 1.00 83.81 71 GLU A CA 1
ATOM 561 C C . GLU A 1 71 ? 9.578 1.959 -26.575 1.00 83.81 71 GLU A C 1
ATOM 563 O O . GLU A 1 71 ? 8.516 1.743 -27.159 1.00 83.81 71 GLU A O 1
ATOM 568 N N . SER A 1 72 ? 10.569 1.060 -26.546 1.00 80.62 72 SER A N 1
ATOM 569 C CA . SER A 1 72 ? 10.530 -0.214 -27.278 1.00 80.62 72 SER A CA 1
ATOM 570 C C . SER A 1 72 ? 9.711 -1.311 -26.585 1.00 80.62 72 SER A C 1
ATOM 572 O O . SER A 1 72 ? 9.133 -2.164 -27.257 1.00 80.62 72 SER A O 1
ATOM 574 N N . HIS A 1 73 ? 9.630 -1.289 -25.253 1.00 76.69 73 HIS A N 1
ATOM 575 C CA . HIS A 1 73 ? 9.050 -2.362 -24.440 1.00 76.69 73 HIS A CA 1
ATOM 576 C C . HIS A 1 73 ? 8.040 -1.866 -23.397 1.00 76.69 73 HIS A C 1
ATOM 578 O O . HIS A 1 73 ? 7.745 -2.581 -22.438 1.00 76.69 73 HIS A O 1
ATOM 584 N N . GLY A 1 74 ? 7.478 -0.664 -23.547 1.00 72.44 74 GLY A N 1
ATOM 585 C CA . GLY A 1 74 ? 6.558 -0.068 -22.566 1.00 72.44 74 GLY A CA 1
ATOM 586 C C . GLY A 1 74 ? 5.356 -0.948 -22.202 1.00 72.44 74 GLY A C 1
ATOM 587 O O . GLY A 1 74 ? 4.848 -0.879 -21.083 1.00 72.44 74 GLY A O 1
ATOM 588 N N . GLU A 1 75 ? 4.957 -1.850 -23.098 1.00 73.19 75 GLU A N 1
ATOM 589 C CA . GLU A 1 75 ? 3.916 -2.860 -22.869 1.00 73.19 75 GLU A CA 1
ATOM 590 C C . GLU A 1 75 ? 4.302 -3.872 -21.775 1.00 73.19 75 GLU A C 1
ATOM 592 O O . GLU A 1 75 ? 3.449 -4.320 -21.008 1.00 73.19 75 GLU A O 1
ATOM 597 N N . LEU A 1 76 ? 5.597 -4.185 -21.648 1.00 69.75 76 LEU A N 1
ATOM 598 C CA . LEU A 1 76 ? 6.145 -5.004 -20.562 1.00 69.75 76 LEU A CA 1
ATOM 599 C C . LEU A 1 76 ? 6.150 -4.256 -19.227 1.00 69.75 76 LEU A C 1
ATOM 601 O O . LEU A 1 76 ? 6.155 -4.903 -18.187 1.00 69.75 76 LEU A O 1
ATOM 605 N N . GLY A 1 77 ? 6.136 -2.919 -19.257 1.00 62.91 77 GLY A N 1
ATOM 606 C CA . GLY A 1 77 ? 6.103 -2.027 -18.093 1.00 62.91 77 GLY A CA 1
ATOM 607 C C . GLY A 1 77 ? 4.745 -1.955 -17.385 1.00 62.91 77 GLY A C 1
ATOM 608 O O . GLY A 1 77 ? 4.638 -1.364 -16.307 1.00 62.91 77 GLY A O 1
ATOM 609 N N . VAL A 1 78 ? 3.696 -2.539 -17.969 1.00 64.25 78 VAL A N 1
ATOM 610 C CA . VAL A 1 78 ? 2.356 -2.546 -17.380 1.00 64.25 78 VAL A CA 1
ATOM 611 C C . VAL A 1 78 ? 2.302 -3.593 -16.272 1.00 64.25 78 VAL A C 1
ATOM 613 O O . VAL A 1 78 ? 2.555 -4.776 -16.498 1.00 64.25 78 VAL A O 1
ATOM 616 N N . ALA A 1 79 ? 1.947 -3.164 -15.057 1.00 58.59 79 ALA A N 1
ATOM 617 C CA . ALA A 1 79 ? 1.747 -4.068 -13.931 1.00 58.59 79 ALA A CA 1
ATOM 618 C C . ALA A 1 79 ? 0.682 -5.119 -14.288 1.00 58.59 79 ALA A C 1
ATOM 620 O O . ALA A 1 79 ? -0.510 -4.816 -14.359 1.00 58.59 79 ALA A O 1
ATOM 621 N N . GLN A 1 80 ? 1.117 -6.359 -14.518 1.00 58.06 80 GLN A N 1
ATOM 622 C CA . GLN A 1 80 ? 0.207 -7.460 -14.807 1.00 58.06 80 GLN A CA 1
ATOM 623 C C . GLN A 1 80 ? -0.534 -7.849 -13.526 1.00 58.06 80 GLN A C 1
ATOM 625 O O . GLN A 1 80 ? 0.073 -8.280 -12.544 1.00 58.06 80 GLN A O 1
ATOM 630 N N . THR A 1 81 ? -1.852 -7.670 -13.544 1.00 52.91 81 THR A N 1
ATOM 631 C CA . THR A 1 81 ? -2.777 -8.099 -12.490 1.00 52.91 81 THR A CA 1
ATOM 632 C C . THR A 1 81 ? -3.302 -9.498 -12.833 1.00 52.91 81 THR A C 1
ATOM 634 O O . THR A 1 81 ? -3.670 -9.744 -13.979 1.00 52.91 81 THR A O 1
ATOM 637 N N . TYR A 1 82 ? -3.292 -10.420 -11.860 1.00 51.56 82 TYR A N 1
ATOM 638 C CA . TYR A 1 82 ? -3.833 -11.788 -11.989 1.00 51.56 82 TYR A CA 1
ATOM 639 C C . TYR A 1 82 ? -5.251 -11.904 -11.438 1.00 51.56 82 TYR A C 1
ATOM 641 O O . TYR A 1 82 ? -5.472 -11.424 -10.296 1.00 51.56 82 TYR A O 1
#

Secondary structure (DSSP, 8-state):
------SS---TT----GGGHHHHHHHHHHHHHHHHHHTT---GGGT-GGGG--PPP----S-SSHHHHHHHHGGGGS----